Protein AF-A0A511ZQS5-F1 (afdb_monomer_lite)

Secondary structure (DSSP, 8-state):
-EEEEETTEEEEE-HHHHHHHHTS------SHHHHHHHHHHTTS-HHHHHHHHHTT--TTS-SEEEEEEE-TTS-EEEEEE----EEEE------

Foldseek 3Di:
DDWDDDPQWTKAFDLVVLLVVVVDPQDQDPDPVLVVQLVVVVVDDVVVVCVCVVQNWDSNRFNDKDWDDADPVRDTDIDTHIDTDIDIDRDRPPD

pLDDT: mean 87.18, std 10.61, range [45.84, 96.12]

Sequence (95 aa):
MKQIRLMKWLLEVDLYKTEKFYTKDIEICDCLYCRNFIEASKHFNPAIIEVFTGLGINLSKPSHLSEFGEQEDGLRLILGELSSKWEISRRRILC

Radius of gyration: 15.59 Å; chains: 1; bounding box: 35×34×37 Å

Structure (mmCIF, N/CA/C/O backbone):
data_AF-A0A511ZQS5-F1
#
_entry.id   AF-A0A511ZQS5-F1
#
loop_
_atom_site.group_PDB
_atom_site.id
_atom_site.type_symbol
_atom_site.label_atom_id
_atom_site.label_alt_id
_atom_site.label_comp_id
_atom_site.label_asym_id
_atom_site.label_entity_id
_atom_site.label_seq_id
_atom_site.pdbx_PDB_ins_code
_atom_site.Cartn_x
_atom_site.Cartn_y
_atom_site.Cartn_z
_atom_site.occupancy
_atom_site.B_iso_or_equiv
_atom_site.auth_seq_id
_atom_site.auth_comp_id
_atom_site.auth_asym_id
_atom_site.auth_atom_id
_atom_site.pdbx_PDB_model_num
ATOM 1 N N . MET A 1 1 ? -12.286 4.464 16.021 1.00 84.62 1 MET A N 1
ATOM 2 C CA . MET A 1 1 ? -11.965 3.048 15.744 1.00 84.62 1 MET A CA 1
ATOM 3 C C . MET A 1 1 ? -12.984 2.498 14.760 1.00 84.62 1 MET A C 1
ATOM 5 O O . MET A 1 1 ? -14.161 2.797 14.919 1.00 84.62 1 MET A O 1
ATOM 9 N N . LYS A 1 2 ? -12.547 1.743 13.750 1.00 86.88 2 LYS A N 1
ATOM 10 C CA . LYS A 1 2 ? -13.393 1.062 12.756 1.00 86.88 2 LYS A CA 1
ATOM 11 C C . LYS A 1 2 ? -13.119 -0.437 12.813 1.00 86.88 2 LYS A C 1
ATOM 13 O O . LYS A 1 2 ? -11.964 -0.833 12.910 1.00 86.88 2 LYS A O 1
ATOM 18 N N . GLN A 1 3 ? -14.161 -1.258 12.731 1.00 89.12 3 GLN A N 1
ATOM 19 C CA . GLN A 1 3 ? -14.025 -2.712 12.674 1.00 89.12 3 GLN A CA 1
ATOM 20 C C . GLN A 1 3 ? -14.049 -3.204 11.227 1.00 89.12 3 GLN A C 1
ATOM 22 O O . GLN A 1 3 ? -14.924 -2.822 10.452 1.00 89.12 3 GLN A O 1
ATOM 27 N N . ILE A 1 4 ? -13.090 -4.056 10.865 1.00 85.31 4 ILE A N 1
ATOM 28 C CA . ILE A 1 4 ? -12.999 -4.685 9.544 1.00 85.31 4 ILE A CA 1
ATOM 29 C C . ILE A 1 4 ? -12.911 -6.194 9.735 1.00 85.31 4 ILE A C 1
ATOM 31 O O . ILE A 1 4 ? -12.059 -6.694 10.471 1.00 85.31 4 ILE A O 1
ATOM 35 N N . ARG A 1 5 ? -13.797 -6.936 9.068 1.00 85.62 5 ARG A N 1
ATOM 36 C CA . ARG A 1 5 ? -13.755 -8.397 9.068 1.00 85.62 5 ARG A CA 1
ATOM 37 C C . ARG A 1 5 ? -12.894 -8.871 7.907 1.00 85.62 5 ARG A C 1
ATOM 39 O O . ARG A 1 5 ? -13.251 -8.667 6.753 1.00 85.62 5 ARG A O 1
ATOM 46 N N . LEU A 1 6 ? -11.791 -9.540 8.223 1.00 81.56 6 LEU A N 1
ATOM 47 C CA . LEU A 1 6 ? -10.909 -10.149 7.235 1.00 81.56 6 LEU A CA 1
ATOM 48 C C . LEU A 1 6 ? -10.814 -11.645 7.520 1.00 81.56 6 LEU A C 1
ATOM 50 O O . LEU A 1 6 ? -10.156 -12.080 8.466 1.00 81.56 6 LEU A O 1
ATOM 54 N N . MET A 1 7 ? -11.505 -12.450 6.713 1.00 85.50 7 MET A N 1
ATOM 55 C CA . MET A 1 7 ? -11.645 -13.891 6.940 1.00 85.50 7 MET A CA 1
ATOM 56 C C . MET A 1 7 ? -12.157 -14.193 8.370 1.00 85.50 7 MET A C 1
ATOM 58 O O . MET A 1 7 ? -13.272 -13.820 8.738 1.00 85.50 7 MET A O 1
ATOM 62 N N . LYS A 1 8 ? -11.335 -14.861 9.191 1.00 87.12 8 LYS A N 1
ATOM 63 C CA . LYS A 1 8 ? -11.610 -15.227 10.592 1.00 87.12 8 LYS A CA 1
ATOM 64 C C . LYS A 1 8 ? -11.145 -14.181 11.611 1.00 87.12 8 LYS A C 1
ATOM 66 O O . LYS A 1 8 ? -11.144 -14.463 12.806 1.00 87.12 8 LYS A O 1
ATOM 71 N N . TRP A 1 9 ? -10.700 -13.018 11.146 1.00 84.56 9 TRP A N 1
ATOM 72 C CA . TRP A 1 9 ? -10.134 -11.962 11.974 1.00 84.56 9 TRP A CA 1
ATOM 73 C C . TRP A 1 9 ? -11.068 -10.758 12.028 1.00 84.56 9 TRP A C 1
ATOM 75 O O . TRP A 1 9 ? -11.698 -10.398 11.030 1.00 84.56 9 TRP A O 1
ATOM 85 N N . LEU A 1 10 ? -11.129 -10.136 13.204 1.00 87.50 10 LEU A N 1
ATOM 86 C CA . LEU A 1 10 ? -11.744 -8.834 13.411 1.00 87.50 10 LEU A CA 1
ATOM 87 C C . LEU A 1 10 ? -10.622 -7.837 13.707 1.00 87.50 10 LEU A C 1
ATOM 89 O O . LEU A 1 10 ? -9.957 -7.922 14.739 1.00 87.50 10 LEU A O 1
ATOM 93 N N . LEU A 1 11 ? -10.389 -6.936 12.763 1.00 87.31 11 LEU A N 1
ATOM 94 C CA . LEU A 1 11 ? -9.393 -5.877 12.853 1.00 87.31 11 LEU A CA 1
ATOM 95 C C . LEU A 1 11 ? -10.059 -4.635 13.437 1.00 87.31 11 LEU A C 1
ATOM 97 O O . LEU A 1 11 ? -11.071 -4.184 12.901 1.00 87.31 11 LEU A O 1
ATOM 101 N N . GLU A 1 12 ? -9.490 -4.070 14.497 1.00 90.12 12 GLU A N 1
ATOM 102 C CA . GLU A 1 12 ? -9.889 -2.767 15.024 1.00 90.12 12 GLU A CA 1
ATOM 103 C C . GLU A 1 12 ? -8.869 -1.723 14.587 1.00 90.12 12 GLU A C 1
ATOM 105 O O . GLU A 1 12 ? -7.730 -1.695 15.038 1.00 90.12 12 GLU A O 1
ATOM 110 N N . VAL A 1 13 ? -9.274 -0.869 13.656 1.00 89.12 13 VAL A N 1
ATOM 111 C CA . VAL A 1 13 ? -8.383 0.067 12.974 1.00 89.12 13 VAL A CA 1
ATOM 112 C C . VAL A 1 13 ? -8.616 1.476 13.499 1.00 89.12 13 VAL A C 1
ATOM 114 O O . VAL A 1 13 ? -9.755 1.947 13.608 1.00 89.12 13 VAL A O 1
ATOM 117 N N . ASP A 1 14 ? -7.529 2.176 13.805 1.00 92.06 14 ASP A N 1
ATOM 118 C CA . ASP A 1 14 ? -7.544 3.593 14.149 1.00 92.06 14 ASP A CA 1
ATOM 119 C C . ASP A 1 14 ? -7.249 4.411 12.885 1.00 92.06 14 ASP A C 1
ATOM 121 O O . ASP A 1 14 ? -6.098 4.743 12.582 1.00 92.06 14 ASP A O 1
ATOM 125 N N . LEU A 1 15 ? -8.304 4.694 12.112 1.00 90.56 15 LEU A N 1
ATOM 126 C CA . LEU A 1 15 ? -8.185 5.451 10.861 1.00 90.56 15 LEU A CA 1
ATOM 127 C C . LEU A 1 15 ? -7.582 6.834 11.098 1.00 90.56 15 LEU A C 1
ATOM 129 O O . LEU A 1 15 ? -6.656 7.215 10.396 1.00 90.56 15 LEU A O 1
ATOM 133 N N . TYR A 1 16 ? -8.020 7.530 12.150 1.00 91.12 16 TYR A N 1
ATOM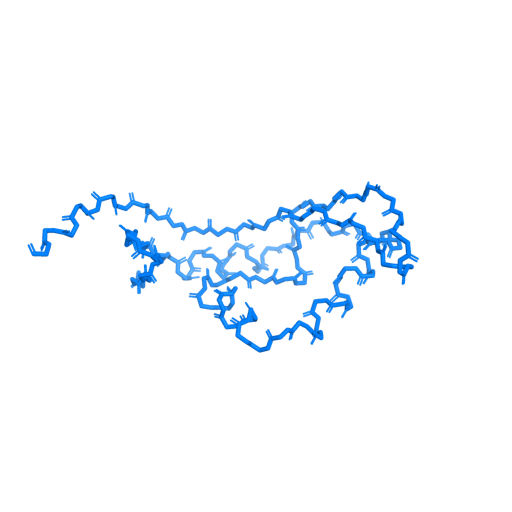 134 C CA . TYR A 1 16 ? -7.516 8.860 12.479 1.00 91.12 16 TYR A CA 1
ATOM 135 C C . TYR A 1 16 ? -6.005 8.848 12.743 1.00 91.12 16 TYR A C 1
ATOM 137 O O . TYR A 1 16 ? -5.267 9.669 12.196 1.00 91.12 16 TYR A O 1
ATOM 145 N N . LYS A 1 17 ? -5.508 7.902 13.552 1.00 92.00 17 LYS A N 1
ATOM 146 C CA . LYS A 1 17 ? -4.058 7.792 13.786 1.00 92.00 17 LYS A CA 1
ATOM 147 C C . LYS A 1 17 ? -3.292 7.376 12.536 1.00 92.00 17 LYS A C 1
ATOM 149 O O . LYS A 1 17 ? -2.152 7.809 12.376 1.00 92.00 17 LYS A O 1
ATOM 154 N N . THR A 1 18 ? -3.884 6.540 11.688 1.00 92.00 18 THR A N 1
ATOM 155 C CA . THR A 1 18 ? -3.252 6.099 10.440 1.00 92.00 18 THR A CA 1
ATOM 156 C C . THR A 1 18 ? -3.151 7.251 9.442 1.00 92.00 18 THR A C 1
ATOM 158 O O . THR A 1 18 ? -2.063 7.547 8.962 1.00 92.00 18 THR A O 1
ATOM 161 N N . GLU A 1 19 ? -4.231 7.992 9.213 1.00 90.81 19 GLU A N 1
ATOM 162 C CA . GLU A 1 19 ? -4.231 9.181 8.355 1.00 90.81 19 GLU A CA 1
ATOM 163 C C . GLU A 1 19 ? -3.247 10.237 8.875 1.00 90.81 19 GLU A C 1
ATOM 165 O O . GLU A 1 19 ? -2.411 10.731 8.120 1.00 90.81 19 GLU A O 1
ATOM 170 N N . LYS A 1 20 ? -3.246 10.504 10.189 1.00 91.25 20 LYS A N 1
ATOM 171 C CA . LYS A 1 20 ? -2.284 11.412 10.839 1.00 91.25 20 LYS A CA 1
ATOM 172 C C . LYS A 1 20 ? -0.829 10.944 10.719 1.00 91.25 20 LYS A C 1
ATOM 174 O O . LYS A 1 20 ? 0.090 11.759 10.773 1.00 91.25 20 LYS A O 1
ATOM 179 N N . PHE A 1 21 ? -0.578 9.642 10.595 1.00 90.31 21 PHE A N 1
ATOM 180 C CA . PHE A 1 21 ? 0.763 9.145 10.292 1.00 90.31 21 PHE A CA 1
ATOM 181 C C . PHE A 1 21 ? 1.183 9.570 8.879 1.00 90.31 21 PHE A C 1
ATOM 183 O O . PHE A 1 21 ? 2.287 10.080 8.708 1.00 90.31 21 PHE A O 1
ATOM 190 N N . TYR A 1 22 ? 0.282 9.461 7.903 1.00 90.69 22 TYR A N 1
ATOM 191 C CA . TYR A 1 22 ? 0.540 9.828 6.510 1.00 90.69 22 TYR A CA 1
ATOM 192 C C . TYR A 1 22 ? 0.570 11.335 6.229 1.00 90.69 22 TYR A C 1
ATOM 194 O O . TYR A 1 22 ? 1.073 11.739 5.178 1.00 90.69 22 TYR A O 1
ATOM 202 N N . THR A 1 23 ? 0.093 12.185 7.144 1.00 90.12 23 THR A N 1
ATOM 203 C CA . THR A 1 23 ? 0.295 13.643 7.044 1.00 90.12 23 THR A CA 1
ATOM 204 C C . THR A 1 23 ? 1.714 14.076 7.401 1.00 90.12 23 THR A C 1
ATOM 206 O O . THR A 1 23 ? 2.071 15.222 7.146 1.00 90.12 23 THR A O 1
ATOM 209 N N . LYS A 1 24 ? 2.520 13.203 8.018 1.00 86.56 24 LYS A N 1
ATOM 210 C CA . LYS A 1 24 ? 3.925 13.507 8.296 1.00 86.56 24 LYS A CA 1
ATOM 211 C C . LYS A 1 24 ? 4.713 13.582 6.993 1.00 86.56 24 LYS A C 1
ATOM 213 O O . LYS A 1 24 ? 4.372 12.915 6.009 1.00 86.56 24 LYS A O 1
ATOM 218 N N . ASP A 1 25 ? 5.778 14.372 7.028 1.00 79.94 25 ASP A N 1
ATOM 219 C CA . ASP A 1 25 ? 6.800 14.311 5.996 1.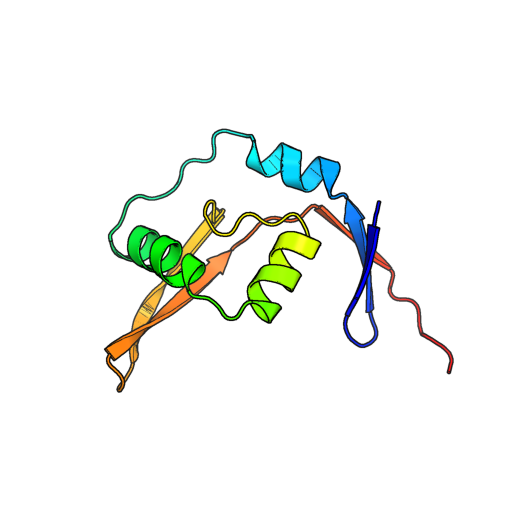00 79.94 25 ASP A CA 1
ATOM 220 C C . ASP A 1 25 ? 7.579 13.014 6.206 1.00 79.94 25 ASP A C 1
ATOM 222 O O . ASP A 1 25 ? 8.287 12.837 7.199 1.00 79.94 25 ASP A O 1
ATOM 226 N N . ILE A 1 26 ? 7.313 12.055 5.329 1.00 83.38 26 ILE A N 1
ATOM 227 C CA . ILE A 1 26 ? 7.998 10.771 5.278 1.00 83.38 26 ILE A CA 1
ATOM 228 C C . ILE A 1 26 ? 8.912 10.889 4.073 1.00 83.38 26 ILE A C 1
ATOM 230 O O . ILE A 1 26 ? 8.443 11.252 2.995 1.00 83.38 26 ILE A O 1
ATOM 234 N N . GLU A 1 27 ? 10.199 10.619 4.254 1.00 84.62 27 GLU A N 1
ATOM 235 C CA . GLU A 1 27 ? 11.135 10.596 3.138 1.00 84.62 27 GLU A CA 1
ATOM 236 C C . GLU A 1 27 ? 10.761 9.435 2.210 1.00 84.62 27 GLU A C 1
ATOM 238 O O . GLU A 1 27 ? 10.814 8.267 2.596 1.00 84.62 27 GLU A O 1
ATOM 243 N N . ILE A 1 28 ? 10.317 9.765 0.999 1.00 86.75 28 ILE A N 1
ATOM 244 C CA . ILE A 1 28 ? 9.960 8.784 -0.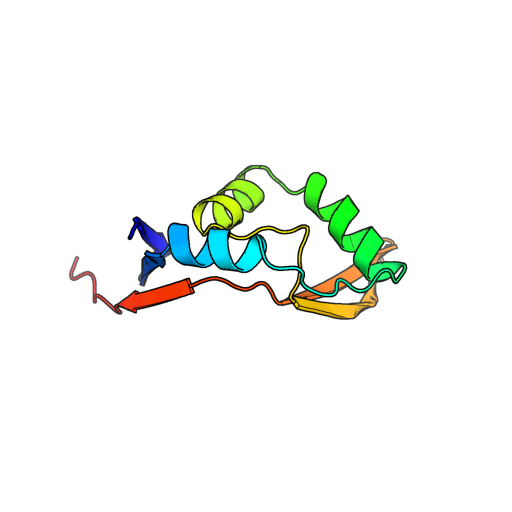023 1.00 86.75 28 ILE A CA 1
ATOM 245 C C . ILE A 1 28 ? 11.136 8.697 -0.983 1.00 86.75 28 ILE A C 1
ATOM 247 O O . ILE A 1 28 ? 11.564 9.704 -1.546 1.00 86.75 28 ILE A O 1
ATOM 251 N N . CYS A 1 29 ? 11.647 7.488 -1.192 1.00 89.06 29 CYS A N 1
ATOM 252 C CA . CYS A 1 29 ? 12.676 7.263 -2.195 1.00 89.06 29 CYS A CA 1
ATOM 253 C C . CYS A 1 29 ? 12.136 7.605 -3.596 1.00 89.06 29 CYS A C 1
ATOM 255 O O . CYS A 1 29 ? 11.096 7.096 -4.007 1.00 89.06 29 CYS A O 1
ATOM 257 N N . ASP A 1 30 ? 12.868 8.428 -4.348 1.00 90.94 30 ASP A N 1
ATOM 258 C CA . ASP A 1 30 ? 12.514 8.843 -5.715 1.00 90.94 30 ASP A CA 1
ATOM 259 C C . ASP A 1 30 ? 13.259 8.026 -6.796 1.00 90.94 30 ASP A C 1
ATOM 261 O O . ASP A 1 30 ? 13.505 8.475 -7.918 1.00 90.94 30 ASP A O 1
ATOM 265 N N . CYS A 1 31 ? 13.674 6.797 -6.474 1.00 93.31 31 CYS A N 1
ATOM 266 C CA . CYS A 1 31 ? 14.282 5.927 -7.477 1.00 93.31 31 CYS A CA 1
ATOM 267 C C . CYS A 1 31 ? 13.242 5.470 -8.516 1.00 93.31 31 CYS A C 1
ATOM 269 O O . CYS A 1 31 ? 12.030 5.496 -8.277 1.00 93.31 31 CYS A O 1
ATOM 271 N N . LEU A 1 32 ? 13.720 5.000 -9.674 1.00 93.06 32 LEU A N 1
ATOM 272 C CA . LEU A 1 32 ? 12.865 4.548 -10.777 1.00 93.06 32 LEU A CA 1
ATOM 273 C C . LEU A 1 32 ? 11.814 3.520 -10.327 1.00 93.06 32 LEU A C 1
ATOM 275 O O . LEU A 1 32 ? 10.656 3.628 -10.718 1.00 93.06 32 LEU A O 1
ATOM 279 N N . TYR A 1 33 ? 12.199 2.566 -9.478 1.00 91.94 33 TYR A N 1
ATOM 280 C CA . TYR A 1 33 ? 11.305 1.509 -9.001 1.00 91.94 33 TYR A CA 1
ATOM 281 C C . TYR A 1 33 ? 10.224 2.039 -8.059 1.00 91.94 33 TYR A C 1
ATOM 283 O O . TYR A 1 33 ? 9.065 1.649 -8.171 1.00 91.94 33 TYR A O 1
ATOM 291 N N . CYS A 1 34 ? 10.576 2.976 -7.175 1.00 92.19 34 CYS A N 1
ATOM 292 C CA . CYS A 1 34 ? 9.608 3.584 -6.267 1.00 92.19 34 CYS A CA 1
ATOM 293 C C . CYS A 1 34 ? 8.589 4.431 -7.032 1.00 92.19 34 CYS A C 1
ATOM 295 O O . CYS A 1 34 ? 7.386 4.294 -6.811 1.00 92.19 34 CYS A O 1
ATOM 297 N N . ARG A 1 35 ? 9.050 5.229 -8.004 1.00 93.44 35 ARG A N 1
ATOM 298 C CA . ARG A 1 35 ? 8.154 5.959 -8.911 1.00 93.44 35 ARG A CA 1
ATOM 299 C C . ARG A 1 35 ? 7.259 5.022 -9.713 1.00 93.44 35 ARG A C 1
ATOM 301 O O . ARG A 1 35 ? 6.064 5.279 -9.826 1.00 93.44 35 ARG A O 1
ATOM 308 N N . ASN A 1 36 ? 7.822 3.936 -10.243 1.00 93.06 36 ASN A N 1
ATOM 309 C CA . ASN A 1 36 ? 7.071 2.946 -11.006 1.00 93.06 36 ASN A CA 1
ATOM 310 C C . ASN A 1 36 ? 5.973 2.291 -10.158 1.00 93.06 36 ASN A C 1
ATOM 312 O O . ASN A 1 36 ? 4.836 2.223 -10.612 1.00 93.06 36 ASN A O 1
ATOM 316 N N . PHE A 1 37 ? 6.273 1.896 -8.916 1.00 94.00 37 PHE A N 1
ATOM 317 C CA . PHE A 1 37 ? 5.272 1.357 -7.996 1.00 94.00 37 PHE A CA 1
ATOM 318 C C . PHE A 1 37 ? 4.162 2.370 -7.698 1.00 94.00 37 PHE A C 1
ATOM 320 O O . PHE A 1 37 ? 2.984 2.027 -7.788 1.00 94.00 37 PHE A O 1
ATOM 327 N N . ILE A 1 38 ? 4.519 3.617 -7.365 1.00 93.56 38 ILE A N 1
ATOM 328 C CA . ILE A 1 38 ? 3.533 4.665 -7.067 1.00 93.56 38 ILE A CA 1
ATOM 329 C C . ILE A 1 38 ? 2.618 4.886 -8.274 1.00 93.56 38 ILE A C 1
ATOM 331 O O . ILE A 1 38 ? 1.403 4.969 -8.103 1.00 93.56 38 ILE A O 1
ATOM 335 N N . GLU A 1 39 ? 3.169 4.929 -9.487 1.00 94.38 39 GLU A N 1
ATOM 336 C CA . GLU A 1 39 ? 2.372 5.077 -10.705 1.00 94.38 39 GLU A CA 1
ATOM 337 C C . GLU A 1 39 ? 1.480 3.857 -10.956 1.00 94.38 39 GLU A C 1
ATOM 339 O O . GLU A 1 39 ? 0.272 4.003 -11.130 1.00 94.38 39 GLU A O 1
ATOM 344 N N . ALA A 1 40 ? 2.035 2.645 -10.876 1.00 93.19 40 ALA A N 1
ATOM 345 C CA . ALA A 1 40 ? 1.285 1.405 -11.053 1.00 93.19 40 ALA A CA 1
ATOM 346 C C . ALA A 1 40 ? 0.140 1.271 -10.035 1.00 93.19 40 ALA A C 1
ATOM 348 O O . ALA A 1 40 ? -0.951 0.819 -10.386 1.00 93.19 40 ALA A O 1
ATOM 349 N N . SER A 1 41 ? 0.351 1.727 -8.794 1.00 93.69 41 SER A N 1
ATOM 350 C CA . SER A 1 41 ? -0.652 1.666 -7.725 1.00 93.69 41 SER A CA 1
ATOM 351 C C . SER A 1 41 ? -1.935 2.442 -8.036 1.00 93.69 41 SER A C 1
ATOM 353 O O . SER A 1 41 ? -3.008 2.069 -7.560 1.00 93.69 41 SER A O 1
ATOM 355 N N . LYS A 1 42 ? -1.866 3.471 -8.894 1.00 93.69 42 LYS A N 1
ATOM 356 C CA . LYS A 1 42 ? -3.038 4.245 -9.345 1.00 93.69 42 LYS A CA 1
ATOM 357 C C . LYS A 1 42 ? -3.970 3.436 -10.246 1.00 93.69 42 LYS A C 1
ATOM 359 O O . LYS A 1 42 ? -5.138 3.783 -10.387 1.00 93.69 42 LYS A O 1
ATOM 364 N N . HIS A 1 43 ? -3.451 2.369 -10.847 1.00 94.50 43 HIS A N 1
ATOM 365 C CA . HIS A 1 43 ? -4.165 1.492 -11.770 1.00 94.50 43 HIS A CA 1
ATOM 366 C C . HIS A 1 43 ? -4.547 0.151 -11.136 1.00 94.50 43 HIS A C 1
ATOM 368 O O . HIS A 1 43 ? -5.004 -0.755 -11.835 1.00 94.50 43 HIS A O 1
ATOM 374 N N . PHE A 1 44 ? -4.367 -0.004 -9.820 1.00 94.25 44 PHE A N 1
ATOM 375 C CA . PHE A 1 44 ? -4.802 -1.208 -9.124 1.00 94.25 44 PHE A CA 1
ATOM 376 C C . PHE A 1 44 ? -6.315 -1.397 -9.238 1.00 94.25 44 PHE A C 1
ATOM 378 O O . PHE A 1 44 ? -7.085 -0.445 -9.368 1.00 94.25 44 PHE A O 1
ATOM 385 N N . ASN A 1 45 ? -6.7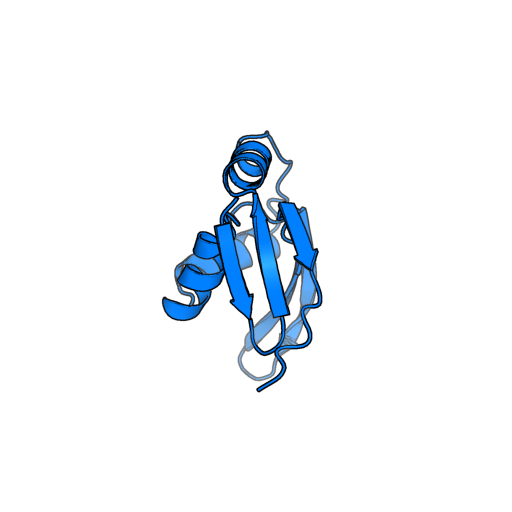42 -2.659 -9.165 1.00 96.12 45 ASN A N 1
ATOM 386 C CA . ASN A 1 45 ? -8.159 -2.998 -9.156 1.00 96.12 45 ASN A CA 1
ATOM 387 C C . ASN A 1 45 ? -8.872 -2.203 -8.037 1.00 96.12 45 ASN A C 1
ATOM 389 O O . ASN A 1 45 ? -8.371 -2.202 -6.905 1.00 96.12 45 ASN A O 1
ATOM 393 N N . PRO A 1 46 ? -10.032 -1.571 -8.304 1.00 94.94 46 PRO A N 1
ATOM 394 C CA . PRO A 1 46 ? -10.772 -0.805 -7.304 1.00 94.94 46 PRO A CA 1
ATOM 395 C C . PRO A 1 46 ? -10.998 -1.553 -5.985 1.00 94.94 46 PRO A C 1
ATOM 397 O O . PRO A 1 46 ? -10.827 -0.964 -4.924 1.00 94.94 46 PRO A O 1
ATOM 400 N N . ALA A 1 47 ? -11.262 -2.863 -6.027 1.00 93.00 47 ALA A N 1
ATOM 401 C CA . ALA A 1 47 ? -11.443 -3.673 -4.822 1.00 93.00 47 ALA A CA 1
ATOM 402 C C . ALA A 1 47 ? -10.177 -3.726 -3.943 1.00 93.00 47 ALA A C 1
ATOM 404 O O . ALA A 1 47 ? -10.265 -3.764 -2.719 1.00 93.00 47 ALA A O 1
ATOM 405 N N . ILE A 1 48 ? -8.986 -3.700 -4.551 1.00 91.88 48 ILE A N 1
ATOM 406 C CA . ILE A 1 48 ? -7.711 -3.635 -3.822 1.00 91.88 48 ILE A CA 1
ATOM 407 C C . ILE A 1 48 ? -7.534 -2.242 -3.209 1.00 91.88 48 ILE A C 1
ATOM 409 O O . ILE A 1 48 ? -7.176 -2.123 -2.036 1.00 91.88 48 ILE A O 1
ATOM 413 N N . ILE A 1 49 ? -7.826 -1.187 -3.975 1.00 93.44 49 ILE A N 1
ATOM 414 C CA . ILE A 1 49 ? -7.760 0.202 -3.498 1.00 93.44 49 ILE A CA 1
ATOM 415 C C . ILE A 1 49 ? -8.708 0.407 -2.306 1.00 93.44 49 ILE A C 1
ATOM 417 O O . ILE A 1 49 ? -8.320 1.014 -1.306 1.00 93.44 49 ILE A O 1
ATOM 421 N N . GLU A 1 50 ? -9.920 -0.146 -2.362 1.00 91.31 50 GLU A N 1
ATOM 422 C CA . GLU A 1 50 ? -10.910 -0.102 -1.279 1.00 91.31 50 GLU A CA 1
ATOM 423 C C . GLU A 1 50 ? -10.413 -0.761 0.013 1.00 91.31 50 GLU A C 1
ATOM 425 O O . GLU A 1 50 ? -10.678 -0.254 1.104 1.00 91.31 50 GLU A O 1
ATOM 430 N N . VAL A 1 51 ? -9.645 -1.853 -0.075 1.00 89.44 51 VAL A N 1
ATOM 431 C CA . VAL A 1 51 ? -9.038 -2.480 1.110 1.00 89.44 51 VAL A CA 1
ATOM 432 C C . VAL A 1 51 ? -8.032 -1.534 1.768 1.00 89.44 51 VAL A C 1
ATOM 434 O O . VAL A 1 51 ? -8.114 -1.299 2.974 1.00 89.44 51 VAL A O 1
ATOM 437 N N . PHE A 1 52 ? -7.105 -0.955 0.997 1.00 91.75 52 PHE A N 1
ATOM 438 C CA . PHE A 1 52 ? -6.076 -0.062 1.542 1.00 91.75 52 PHE A CA 1
ATOM 439 C C . PHE A 1 52 ? -6.666 1.235 2.101 1.00 91.75 52 PHE A C 1
ATOM 441 O O . PHE A 1 52 ? -6.393 1.600 3.246 1.00 91.75 52 PHE A O 1
ATOM 448 N N . THR A 1 53 ? -7.534 1.895 1.337 1.00 90.56 53 THR A N 1
ATOM 449 C CA . THR A 1 53 ? -8.251 3.098 1.792 1.00 90.56 53 THR A CA 1
ATOM 450 C C . THR A 1 53 ? -9.145 2.799 2.993 1.00 90.56 53 THR A C 1
ATOM 452 O O . THR A 1 53 ? -9.178 3.569 3.951 1.00 90.56 53 THR A O 1
ATOM 455 N N . GLY A 1 54 ? -9.787 1.629 3.020 1.00 89.31 54 GLY A N 1
ATOM 456 C CA . GLY A 1 54 ? -10.569 1.147 4.152 1.00 89.31 54 GLY A CA 1
ATOM 457 C C . GLY A 1 54 ? -9.763 0.981 5.443 1.00 89.31 54 GLY A C 1
ATOM 458 O O . GLY A 1 54 ? -10.363 1.088 6.516 1.00 89.31 54 GLY A O 1
ATOM 459 N N . LEU A 1 55 ? -8.445 0.765 5.332 1.00 90.44 55 LEU A N 1
ATOM 460 C CA . LEU A 1 55 ? -7.452 0.690 6.414 1.00 90.44 55 LEU A CA 1
ATOM 461 C C . LEU A 1 55 ? -6.765 2.039 6.720 1.00 90.44 55 LEU A C 1
ATOM 463 O O . LEU A 1 55 ? -5.915 2.095 7.612 1.00 90.44 55 LEU A O 1
ATOM 467 N N . GLY A 1 56 ? -7.104 3.111 5.993 1.00 91.38 56 GLY A N 1
ATOM 468 C CA . GLY A 1 56 ? -6.465 4.429 6.098 1.00 91.38 56 GLY A CA 1
ATOM 469 C C . GLY A 1 56 ? -5.063 4.498 5.478 1.00 91.38 56 GLY A C 1
ATOM 470 O O . GLY A 1 56 ? -4.329 5.450 5.730 1.00 91.38 56 GLY A O 1
ATOM 471 N N . ILE A 1 57 ? -4.665 3.485 4.701 1.00 93.38 57 ILE A N 1
ATOM 472 C CA . ILE A 1 57 ? -3.330 3.371 4.105 1.00 93.38 57 ILE A CA 1
ATOM 473 C C . ILE A 1 57 ? -3.236 4.239 2.851 1.00 93.38 57 ILE A C 1
ATOM 475 O O . ILE A 1 57 ? -4.061 4.120 1.945 1.00 93.38 57 ILE A O 1
ATOM 479 N N . ASN A 1 58 ? -2.186 5.059 2.764 1.00 92.31 58 ASN A N 1
ATOM 480 C CA . ASN A 1 58 ? -1.851 5.794 1.549 1.00 92.31 58 ASN A CA 1
ATOM 481 C C . ASN A 1 58 ? -0.765 5.057 0.743 1.00 92.31 58 ASN A C 1
ATOM 483 O O . ASN A 1 58 ? 0.405 5.043 1.130 1.00 92.31 58 ASN A O 1
ATOM 487 N N . LEU A 1 59 ? -1.155 4.485 -0.401 1.00 92.62 59 LEU A N 1
ATOM 488 C CA . LEU A 1 59 ? -0.262 3.759 -1.315 1.00 92.62 59 LEU A CA 1
ATOM 489 C C . LEU A 1 59 ? 0.825 4.641 -1.946 1.00 92.62 59 LEU A C 1
ATOM 491 O O . LEU A 1 59 ? 1.867 4.126 -2.338 1.00 92.62 59 LEU A O 1
ATOM 495 N N . SER A 1 60 ? 0.631 5.963 -1.997 1.00 92.00 60 SER A N 1
ATOM 496 C CA . SER A 1 60 ? 1.626 6.892 -2.542 1.00 92.00 60 SER A CA 1
ATOM 497 C C . SER A 1 60 ? 2.771 7.195 -1.572 1.00 92.00 60 SER A C 1
ATOM 499 O O . SER A 1 60 ? 3.662 7.965 -1.920 1.00 92.00 60 SER A O 1
ATOM 501 N N . LYS A 1 61 ? 2.721 6.672 -0.339 1.00 92.25 61 LYS A N 1
ATOM 502 C CA . LYS A 1 61 ? 3.707 6.924 0.721 1.00 92.25 61 LYS A CA 1
ATOM 503 C C . LYS A 1 61 ? 4.203 5.613 1.359 1.00 92.25 61 LYS A C 1
ATOM 505 O O . LYS A 1 61 ? 3.968 5.393 2.549 1.00 92.25 61 LYS A O 1
ATOM 510 N N . PRO A 1 62 ? 4.839 4.707 0.599 1.00 91.44 62 PRO A N 1
ATOM 511 C CA . PRO A 1 62 ? 5.409 3.492 1.173 1.00 91.44 62 PRO A CA 1
ATOM 512 C C . PRO A 1 62 ? 6.540 3.828 2.154 1.00 91.44 62 PRO A C 1
ATOM 514 O O . PRO A 1 62 ? 7.324 4.741 1.907 1.00 91.44 62 PRO A O 1
ATOM 517 N N . SER A 1 63 ? 6.633 3.077 3.255 1.00 88.94 63 SER A N 1
ATOM 518 C CA . SER A 1 63 ? 7.752 3.188 4.203 1.00 88.94 63 SER A CA 1
ATOM 519 C C . SER A 1 63 ? 9.035 2.613 3.607 1.00 88.94 63 SER A C 1
ATOM 521 O O . SER A 1 63 ? 10.126 3.122 3.845 1.00 88.94 63 SER A O 1
ATOM 523 N N . HIS A 1 64 ? 8.897 1.531 2.841 1.00 90.38 64 HIS A N 1
ATOM 524 C CA . HIS A 1 64 ? 9.996 0.863 2.164 1.00 90.38 64 HIS A CA 1
ATOM 525 C C . HIS A 1 64 ? 9.482 0.130 0.926 1.00 90.38 64 HIS A C 1
ATOM 527 O O . HIS A 1 64 ? 8.363 -0.385 0.932 1.00 90.38 64 HIS A O 1
ATOM 533 N N . LEU A 1 65 ? 10.306 0.064 -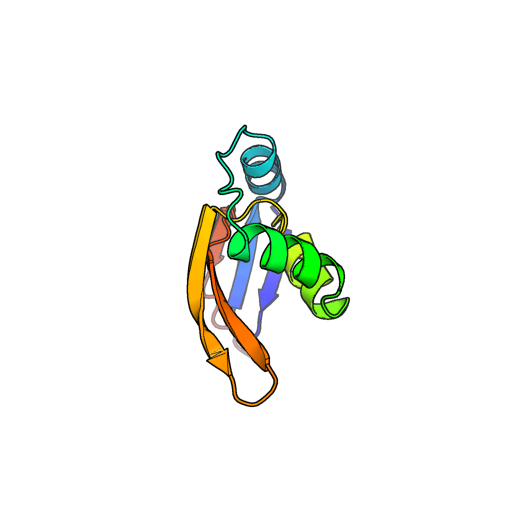0.119 1.00 92.81 65 LEU A N 1
ATOM 534 C CA . LEU A 1 65 ? 10.074 -0.760 -1.299 1.00 92.81 65 LEU A CA 1
ATOM 535 C C . LEU A 1 65 ? 11.359 -1.523 -1.630 1.00 92.81 65 LEU A C 1
ATOM 537 O O . LEU A 1 65 ? 12.443 -0.939 -1.638 1.00 92.81 65 LEU A O 1
ATOM 541 N N . SER A 1 66 ? 11.226 -2.807 -1.946 1.00 92.12 66 SER A N 1
ATOM 542 C CA . SER A 1 66 ? 12.311 -3.654 -2.447 1.00 92.12 66 SER A CA 1
ATOM 543 C C . SER A 1 66 ? 11.925 -4.233 -3.807 1.00 92.12 66 SER A C 1
ATOM 545 O O . SER A 1 66 ? 10.792 -4.679 -3.988 1.00 92.12 66 SER A O 1
ATOM 547 N N . GLU A 1 67 ? 12.862 -4.231 -4.753 1.00 93.00 67 GLU A N 1
ATOM 548 C CA . GLU A 1 67 ? 12.696 -4.802 -6.095 1.00 93.00 67 GLU A CA 1
ATOM 549 C C . GLU A 1 67 ? 13.507 -6.098 -6.216 1.00 93.00 67 GLU A C 1
ATOM 551 O O . GLU A 1 67 ? 14.601 -6.198 -5.659 1.00 93.00 67 GLU A O 1
ATOM 556 N N . PHE A 1 68 ? 12.935 -7.103 -6.888 1.00 92.56 68 PHE A N 1
ATOM 557 C CA . PHE A 1 68 ? 13.486 -8.464 -6.980 1.00 92.56 68 PHE A CA 1
ATOM 558 C C . PHE A 1 68 ? 13.710 -8.932 -8.422 1.00 92.56 68 PHE A C 1
ATOM 560 O O . PHE A 1 68 ? 13.806 -10.130 -8.685 1.00 92.56 68 PHE A O 1
ATOM 567 N N . GLY A 1 69 ? 13.801 -7.996 -9.360 1.00 90.75 69 GLY A N 1
ATOM 568 C CA . GLY A 1 69 ? 13.968 -8.270 -10.775 1.00 90.75 69 GLY A CA 1
ATOM 569 C C . GLY A 1 69 ? 12.670 -8.410 -11.570 1.00 90.75 69 GLY A C 1
ATOM 570 O O . GLY A 1 69 ? 11.540 -8.386 -11.066 1.00 90.75 69 GLY A O 1
ATOM 571 N N . GLU A 1 70 ? 12.889 -8.552 -12.870 1.00 93.31 70 GLU A N 1
ATOM 572 C CA . GLU A 1 70 ? 11.871 -8.678 -13.904 1.00 93.31 70 GLU A CA 1
ATOM 573 C C . GLU A 1 70 ? 11.414 -10.132 -14.061 1.00 93.31 70 GLU A C 1
ATOM 575 O O . GLU A 1 70 ? 12.194 -11.067 -13.884 1.00 93.31 70 GLU A O 1
ATOM 580 N N . GLN A 1 71 ? 10.135 -10.304 -14.365 1.00 93.06 71 GLN A N 1
ATOM 581 C CA . GLN A 1 71 ? 9.476 -11.573 -14.643 1.00 93.06 71 GLN A CA 1
ATOM 582 C C . GLN A 1 71 ? 9.366 -11.788 -16.162 1.00 93.06 71 GLN A C 1
ATOM 584 O O . GLN A 1 71 ? 9.619 -10.881 -16.952 1.00 93.06 71 GLN A O 1
ATOM 589 N N . GLU A 1 72 ? 8.974 -12.992 -16.588 1.00 89.44 72 GLU A N 1
ATOM 590 C CA . GLU A 1 72 ? 8.896 -13.367 -18.014 1.00 89.44 72 GLU A CA 1
ATOM 591 C C . GLU A 1 72 ? 7.927 -12.499 -18.841 1.00 89.44 72 GLU A C 1
ATOM 593 O O . GLU A 1 72 ? 8.069 -12.396 -20.058 1.00 89.44 72 GLU A O 1
ATOM 598 N N . ASP A 1 73 ? 6.957 -11.854 -18.192 1.00 91.88 73 ASP A N 1
ATOM 599 C CA . ASP A 1 73 ? 5.967 -10.957 -18.798 1.00 91.88 73 ASP A CA 1
ATOM 600 C C . ASP A 1 73 ? 6.413 -9.481 -18.848 1.00 91.88 73 ASP A C 1
ATOM 602 O O . ASP A 1 73 ? 5.642 -8.612 -19.262 1.00 91.88 73 ASP A O 1
ATOM 606 N N . GLY A 1 74 ? 7.650 -9.182 -18.437 1.00 89.25 74 GLY A N 1
ATOM 607 C CA . GLY A 1 74 ? 8.194 -7.826 -18.359 1.00 89.25 74 GLY A CA 1
ATOM 608 C C . GLY A 1 74 ? 7.731 -7.033 -17.131 1.00 89.25 74 GLY A C 1
ATOM 609 O O . GLY A 1 74 ? 8.112 -5.870 -16.971 1.00 89.25 74 GLY A O 1
ATOM 610 N N . LEU A 1 75 ? 6.924 -7.626 -16.241 1.00 90.12 75 LEU A N 1
ATOM 611 C CA . LEU A 1 75 ? 6.578 -7.017 -14.958 1.00 90.12 75 LEU A CA 1
ATOM 612 C C 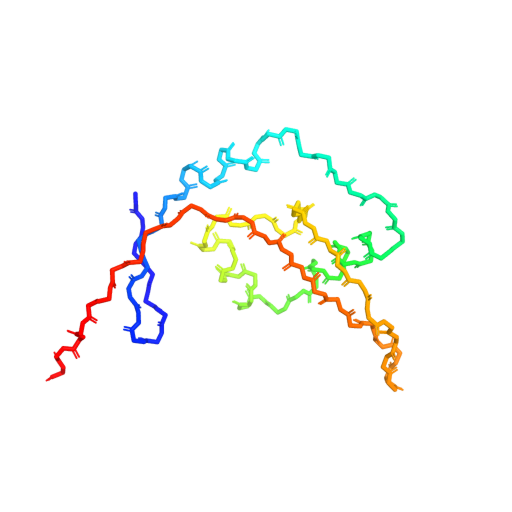. LEU A 1 75 ? 7.715 -7.196 -13.956 1.00 90.12 75 LEU A C 1
ATOM 614 O O . LEU A 1 75 ? 8.486 -8.149 -14.011 1.00 90.12 75 LEU A O 1
ATOM 618 N N . ARG A 1 76 ? 7.815 -6.281 -12.993 1.00 90.81 76 ARG A N 1
ATOM 619 C CA . ARG A 1 76 ? 8.816 -6.355 -11.922 1.00 90.81 76 ARG A CA 1
ATOM 620 C C . ARG A 1 76 ? 8.180 -6.733 -10.605 1.00 90.81 76 ARG A C 1
ATOM 622 O O . ARG A 1 76 ? 7.119 -6.222 -10.246 1.00 90.81 76 ARG A O 1
ATOM 629 N N . LEU A 1 77 ? 8.856 -7.610 -9.870 1.00 92.12 77 LEU A N 1
ATOM 630 C CA . LEU A 1 77 ? 8.402 -8.022 -8.553 1.00 92.12 77 LEU A CA 1
ATOM 631 C C . LEU A 1 77 ? 8.830 -6.981 -7.515 1.00 92.12 77 LEU A C 1
ATOM 633 O O . LEU A 1 77 ? 10.022 -6.754 -7.297 1.00 92.12 77 LEU A O 1
ATOM 637 N N . ILE A 1 78 ? 7.840 -6.371 -6.864 1.00 91.38 78 ILE A N 1
ATOM 638 C CA . ILE A 1 78 ? 8.030 -5.364 -5.819 1.00 91.38 78 ILE A CA 1
ATOM 639 C C . ILE A 1 78 ? 7.425 -5.875 -4.511 1.00 91.38 78 ILE A C 1
ATOM 641 O O . ILE A 1 78 ? 6.270 -6.298 -4.478 1.00 91.38 78 ILE A O 1
ATOM 645 N N . LEU A 1 79 ? 8.181 -5.776 -3.419 1.00 92.12 79 LEU A N 1
ATOM 646 C CA . LEU A 1 79 ? 7.657 -5.884 -2.059 1.00 92.12 79 LEU A CA 1
ATOM 647 C C . LEU A 1 79 ? 7.559 -4.485 -1.467 1.00 92.12 79 LEU A C 1
ATOM 649 O O . LEU A 1 79 ? 8.536 -3.739 -1.488 1.00 92.12 79 LEU A O 1
ATOM 653 N N . GLY A 1 80 ? 6.390 -4.139 -0.930 1.00 90.31 80 GLY A N 1
ATOM 654 C CA . GLY A 1 80 ? 6.169 -2.844 -0.301 1.00 90.31 80 GLY A CA 1
ATOM 655 C C . GLY A 1 80 ? 5.749 -2.946 1.154 1.00 90.31 80 GLY A C 1
ATOM 656 O O . GLY A 1 80 ? 4.859 -3.719 1.505 1.00 90.31 80 GLY A O 1
ATOM 657 N N . GLU A 1 81 ? 6.372 -2.122 1.990 1.00 90.75 81 GLU A N 1
ATOM 658 C CA . GLU A 1 81 ? 5.997 -1.929 3.383 1.00 90.75 81 GLU A CA 1
ATOM 659 C C . GLU A 1 81 ? 5.127 -0.674 3.520 1.00 90.75 81 GLU A C 1
ATOM 661 O O . GLU A 1 81 ? 5.527 0.439 3.168 1.00 90.75 81 GLU A O 1
ATOM 666 N N . LEU A 1 82 ? 3.919 -0.858 4.053 1.00 90.31 82 LEU A N 1
ATOM 667 C CA . LEU A 1 82 ? 2.935 0.195 4.287 1.00 90.31 82 LEU A CA 1
ATOM 668 C C . LEU A 1 82 ? 2.539 0.192 5.763 1.00 90.31 82 LEU A C 1
ATOM 670 O O . LEU A 1 82 ? 2.410 -0.861 6.386 1.00 90.31 82 LEU A O 1
ATOM 674 N N . SER A 1 83 ? 2.316 1.378 6.324 1.00 87.88 83 SER A N 1
ATOM 675 C CA . SER A 1 83 ? 2.051 1.542 7.752 1.00 87.88 83 SER A CA 1
ATOM 676 C C . SER A 1 83 ? 0.568 1.761 8.030 1.00 87.88 83 SER A C 1
ATOM 678 O O . SER A 1 83 ? -0.049 2.679 7.506 1.00 87.88 83 SER A O 1
ATOM 680 N N . SER A 1 84 ? -0.002 0.971 8.938 1.00 86.62 84 SER A N 1
ATOM 681 C CA . SER A 1 84 ? -1.345 1.206 9.481 1.00 86.62 84 SER A CA 1
ATOM 682 C C . SER A 1 84 ? -1.346 1.053 10.999 1.00 86.62 84 SER A C 1
ATOM 684 O O . SER A 1 84 ? -0.524 0.325 11.561 1.00 86.62 84 SER A O 1
ATOM 686 N N . LYS A 1 85 ? -2.233 1.783 11.683 1.00 86.19 85 LYS A N 1
ATOM 687 C CA . LYS A 1 85 ? -2.445 1.676 13.129 1.00 86.19 85 LYS A CA 1
ATOM 688 C C . LYS A 1 85 ? -3.698 0.855 13.389 1.00 86.19 85 LYS A C 1
ATOM 690 O O . LYS A 1 85 ? -4.819 1.302 13.152 1.00 86.19 85 LYS A O 1
ATOM 695 N N . TRP A 1 86 ? -3.489 -0.344 13.910 1.00 80.31 86 TRP A N 1
ATOM 696 C CA . TRP A 1 86 ? -4.551 -1.287 14.212 1.00 80.31 86 TRP A CA 1
ATOM 697 C C . TRP A 1 86 ? -4.231 -2.092 15.464 1.00 80.31 86 TRP A C 1
ATOM 699 O O . TRP A 1 86 ? -3.079 -2.226 15.874 1.00 80.31 86 TRP A O 1
ATOM 709 N N . GLU A 1 87 ? -5.284 -2.649 16.039 1.00 74.69 87 GLU A N 1
ATOM 710 C CA . GLU A 1 87 ? -5.252 -3.654 17.083 1.00 74.69 87 GLU A CA 1
ATOM 711 C C . GLU A 1 87 ? -5.968 -4.906 16.552 1.00 74.69 87 GLU A C 1
ATOM 713 O O . GLU A 1 87 ? -7.053 -4.825 15.966 1.00 74.69 87 GLU A O 1
ATOM 718 N N . ILE A 1 88 ? -5.338 -6.079 16.681 1.00 68.56 88 ILE A N 1
ATOM 719 C CA . ILE A 1 88 ? -5.964 -7.354 16.306 1.00 68.56 88 ILE A CA 1
ATOM 720 C C . ILE A 1 88 ? -6.549 -7.978 17.560 1.00 68.56 88 ILE A C 1
ATOM 722 O O . ILE A 1 88 ? -5.816 -8.375 18.464 1.00 68.56 88 ILE A O 1
ATOM 726 N N . SER A 1 89 ? -7.865 -8.179 17.557 1.00 60.19 89 SER A N 1
ATOM 727 C CA . SER A 1 89 ? -8.499 -9.101 18.491 1.00 60.19 89 SER A CA 1
ATOM 728 C C . SER A 1 89 ? -8.814 -10.410 17.764 1.00 60.19 89 SER A C 1
ATOM 730 O O . SER A 1 89 ? -9.561 -10.465 16.784 1.00 60.19 89 SER A O 1
ATOM 732 N N . ARG A 1 90 ? -8.231 -11.523 18.228 1.00 56.44 90 ARG A N 1
ATOM 733 C CA . ARG A 1 90 ? -8.595 -12.856 17.730 1.00 56.44 90 ARG A CA 1
ATOM 734 C C . ARG A 1 90 ? -9.904 -13.283 18.387 1.00 56.44 90 ARG A C 1
ATOM 736 O O . ARG A 1 90 ? -9.896 -14.054 19.343 1.00 56.44 90 ARG A O 1
ATOM 743 N N . ARG A 1 91 ? -11.045 -12.816 17.881 1.00 56.75 91 ARG A N 1
ATOM 744 C CA . ARG A 1 91 ? -12.326 -13.417 18.272 1.00 56.75 91 ARG A CA 1
ATOM 745 C C . ARG A 1 91 ? -12.470 -14.752 17.544 1.00 56.75 91 ARG A C 1
ATOM 747 O O . ARG A 1 91 ? -12.592 -14.783 16.323 1.00 56.75 91 ARG A O 1
ATOM 754 N N . ARG A 1 92 ? -12.443 -15.871 18.284 1.00 49.47 92 ARG A N 1
ATOM 755 C CA . ARG A 1 92 ? -13.033 -17.127 17.793 1.00 49.47 92 ARG A CA 1
ATOM 756 C C . ARG A 1 92 ? -14.500 -16.809 17.530 1.00 49.47 92 ARG A C 1
ATOM 758 O O . ARG A 1 92 ? -15.266 -16.654 18.475 1.00 49.47 92 ARG A O 1
ATOM 765 N N . ILE A 1 93 ? -14.860 -16.643 16.264 1.00 53.59 93 ILE A N 1
ATOM 766 C CA . ILE A 1 93 ? -16.259 -16.599 15.862 1.00 53.59 93 ILE A CA 1
ATOM 767 C C . ILE A 1 93 ? -16.753 -18.031 16.078 1.00 53.59 93 ILE A C 1
ATOM 769 O O . ILE A 1 93 ? -16.439 -18.918 15.287 1.00 53.59 93 ILE A O 1
ATOM 773 N N . LEU A 1 94 ? -17.383 -18.272 17.229 1.00 47.88 94 LEU A N 1
ATOM 774 C CA . LEU A 1 94 ? -18.230 -19.439 17.432 1.00 47.88 94 LEU A CA 1
ATOM 775 C C . LEU A 1 94 ? -19.394 -19.246 16.457 1.00 47.88 94 LEU A C 1
ATOM 777 O O . LEU A 1 94 ? -20.218 -18.356 16.663 1.00 47.88 94 LEU A O 1
ATOM 781 N N . CYS A 1 95 ? -19.342 -19.965 15.336 1.00 45.84 95 CYS A N 1
ATOM 782 C CA . CYS A 1 95 ? -20.524 -20.214 14.523 1.00 45.84 95 CYS A CA 1
ATOM 783 C C . CYS A 1 95 ? -21.523 -21.038 15.336 1.00 45.84 95 CYS A C 1
ATOM 785 O O . CYS A 1 95 ? -21.053 -21.901 16.116 1.00 45.84 95 CYS A O 1
#

Organism: NCBI:txid582851